Protein AF-A0A382TFW8-F1 (afdb_monomer)

Nearest PDB structures (foldseek):
  7cpv-assembly1_SK  TM=3.196E-01  e=4.091E+00  Mus musculus
  6okk-assembly1_O  TM=3.247E-01  e=6.127E+00  Plasmodium falciparum 3D7
  2vxz-assembly1_A  TM=3.677E-01  e=9.178E+00  Pyrobaculum spherical virus

Solvent-accessible surface area (backbone atoms only — not comparable to full-atom values): 4555 Å² total; per-residue (Å²): 133,77,84,75,79,83,72,87,44,63,54,60,40,44,55,86,80,39,71,63,40,67,73,53,44,62,66,59,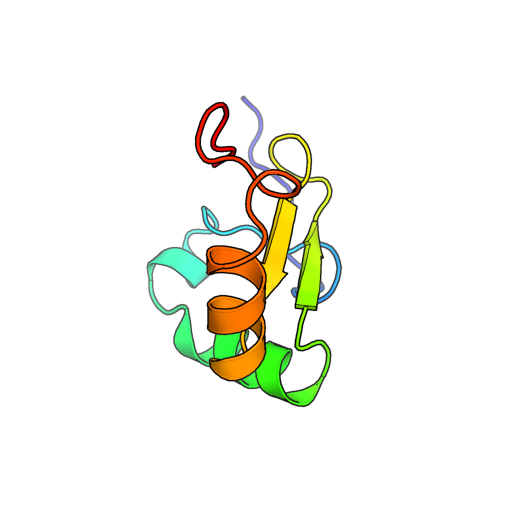51,54,49,26,50,74,79,33,40,65,19,41,20,69,58,80,83,46,52,74,50,59,61,40,71,68,56,44,55,52,53,77,63,36,68,77,84,58,52,84,88,70,77,84,115

Sequence (73 aa):
MGANPPVNDWSSDYDIFDEDYVRDPSPVWEELRTKCPIAHTERWGGSWMPTKYADLQAFARMVPALSSKNVLV

Structure (mmCIF, N/CA/C/O backbone):
data_AF-A0A382TFW8-F1
#
_entry.id   AF-A0A382TFW8-F1
#
loop_
_atom_site.group_PDB
_atom_site.id
_atom_site.type_symbol
_atom_site.label_atom_id
_atom_site.label_alt_id
_atom_site.label_comp_id
_atom_site.label_asym_id
_atom_site.label_entity_id
_atom_site.label_seq_id
_atom_site.pdbx_PDB_ins_code
_atom_site.Cartn_x
_atom_site.Cartn_y
_atom_site.Cartn_z
_atom_site.occupancy
_atom_site.B_iso_or_equiv
_atom_site.auth_seq_id
_atom_site.auth_comp_id
_atom_site.auth_asym_id
_atom_site.auth_atom_id
_atom_site.pdbx_PDB_model_num
ATOM 1 N N . MET A 1 1 ? 9.002 17.026 14.454 1.00 44.59 1 MET A N 1
ATOM 2 C CA . MET A 1 1 ? 8.202 16.179 13.550 1.00 44.59 1 MET A CA 1
ATOM 3 C C . MET A 1 1 ? 6.904 15.923 14.282 1.00 44.59 1 MET A C 1
ATOM 5 O O . MET A 1 1 ? 6.947 15.308 15.337 1.00 44.59 1 MET A O 1
ATOM 9 N N . GLY A 1 2 ? 5.828 16.596 13.868 1.00 53.03 2 GLY A N 1
ATOM 10 C CA . GLY A 1 2 ? 4.536 16.483 14.546 1.00 53.03 2 GLY A CA 1
ATOM 11 C C . GLY A 1 2 ? 3.962 15.092 14.316 1.00 53.03 2 GLY A C 1
ATOM 12 O O . GLY A 1 2 ? 4.188 14.526 13.251 1.00 53.03 2 GLY A O 1
ATOM 13 N N . ALA A 1 3 ? 3.273 14.542 15.314 1.00 65.44 3 ALA A N 1
ATOM 14 C CA . ALA A 1 3 ? 2.506 13.320 15.132 1.00 65.44 3 ALA A CA 1
ATOM 15 C C . ALA A 1 3 ? 1.552 13.527 13.949 1.00 65.44 3 ALA A C 1
ATOM 17 O O . ALA A 1 3 ? 0.809 14.516 13.930 1.00 65.44 3 ALA A O 1
ATOM 18 N N . ASN A 1 4 ? 1.613 12.648 12.948 1.00 69.00 4 ASN A N 1
ATOM 19 C CA . ASN A 1 4 ? 0.614 12.673 11.896 1.00 69.00 4 ASN A CA 1
ATOM 20 C C . ASN A 1 4 ? -0.772 12.459 12.527 1.00 69.00 4 ASN A C 1
ATOM 22 O O . ASN A 1 4 ? -0.887 11.725 13.514 1.00 69.00 4 ASN A O 1
ATOM 26 N N . PRO A 1 5 ? -1.828 13.091 11.991 1.00 82.00 5 PRO A N 1
ATOM 27 C CA . PRO A 1 5 ? -3.176 12.850 12.477 1.00 82.00 5 PRO A CA 1
ATOM 28 C C . PRO A 1 5 ? -3.549 11.365 12.310 1.00 82.00 5 PRO A C 1
ATOM 30 O O . PRO A 1 5 ? -3.058 10.726 11.368 1.00 82.00 5 PRO A O 1
ATOM 33 N N . PRO A 1 6 ? -4.425 10.826 13.179 1.00 89.12 6 PRO A N 1
ATOM 34 C CA . PRO A 1 6 ? -4.899 9.449 13.073 1.00 89.12 6 PRO A CA 1
ATOM 35 C C . PRO A 1 6 ? -5.456 9.138 11.683 1.00 89.12 6 PRO A C 1
ATOM 37 O O . PRO A 1 6 ? -6.092 9.997 11.059 1.00 89.12 6 PRO A O 1
ATOM 40 N N . VAL A 1 7 ? -5.240 7.912 11.210 1.00 93.06 7 VAL A N 1
ATOM 41 C CA . VAL A 1 7 ? -5.824 7.435 9.953 1.00 93.06 7 VAL A CA 1
ATOM 42 C C . VAL A 1 7 ? -7.319 7.188 10.159 1.00 93.06 7 VAL A C 1
ATOM 44 O O . VAL A 1 7 ? -7.714 6.335 10.948 1.00 93.06 7 VAL A O 1
ATOM 47 N N . ASN A 1 8 ? -8.160 7.938 9.444 1.00 91.25 8 ASN A N 1
ATOM 48 C CA . ASN A 1 8 ? -9.618 7.754 9.481 1.00 91.25 8 ASN A CA 1
ATOM 49 C C . ASN A 1 8 ? -10.138 6.899 8.316 1.00 91.25 8 ASN A C 1
ATOM 51 O O . ASN A 1 8 ? -11.167 6.243 8.452 1.00 91.25 8 ASN A O 1
ATOM 55 N N . ASP A 1 9 ? -9.440 6.918 7.178 1.00 94.38 9 ASP A N 1
ATOM 56 C CA . ASP A 1 9 ? -9.771 6.128 5.992 1.00 94.38 9 ASP A CA 1
ATOM 57 C C . ASP A 1 9 ? -8.492 5.552 5.376 1.00 94.38 9 ASP A C 1
ATOM 59 O O . ASP A 1 9 ? -7.707 6.246 4.725 1.00 94.38 9 ASP A O 1
ATOM 63 N N . TRP A 1 10 ? -8.302 4.249 5.567 1.00 95.12 10 TRP A N 1
ATOM 64 C CA . TRP A 1 10 ? -7.159 3.511 5.036 1.00 95.12 10 TRP A CA 1
ATOM 65 C C . TRP A 1 10 ? -7.137 3.452 3.503 1.00 95.12 10 TRP A C 1
ATOM 67 O O . TRP A 1 10 ? -6.091 3.191 2.915 1.00 95.12 10 TRP A O 1
ATOM 77 N N . SER A 1 11 ? -8.264 3.675 2.824 1.00 95.69 11 SER A N 1
ATOM 78 C CA . SER A 1 11 ? -8.334 3.584 1.361 1.00 95.69 11 SER A CA 1
ATOM 79 C C . SER A 1 11 ? -7.754 4.800 0.636 1.00 95.69 11 SER A C 1
ATOM 81 O O . SER A 1 11 ? -7.346 4.667 -0.523 1.00 95.69 11 SER A O 1
ATOM 83 N N . SER A 1 12 ? -7.682 5.949 1.315 1.00 94.81 12 SER A N 1
ATOM 84 C CA . SER A 1 12 ? -7.219 7.226 0.753 1.00 94.81 12 SER A CA 1
ATOM 85 C C . SER A 1 12 ? -6.112 7.923 1.551 1.00 94.81 12 SER A C 1
ATOM 87 O O . SER A 1 12 ? -5.562 8.913 1.074 1.00 94.81 12 SER A O 1
ATOM 89 N N . ASP A 1 13 ? -5.831 7.478 2.779 1.00 95.19 13 ASP A N 1
ATOM 90 C CA . ASP A 1 13 ? -4.853 8.113 3.672 1.00 95.19 13 ASP A CA 1
ATOM 91 C C . ASP A 1 13 ? -4.176 7.090 4.601 1.00 95.19 13 ASP A C 1
ATOM 93 O O . ASP A 1 13 ? -3.969 7.347 5.786 1.00 95.19 13 ASP A O 1
ATOM 97 N N . TYR A 1 14 ? -3.857 5.891 4.094 1.00 94.75 14 TYR A N 1
ATOM 98 C CA . TYR A 1 14 ? -3.149 4.894 4.903 1.00 94.75 14 TYR A CA 1
ATOM 99 C C . TYR A 1 14 ? -1.797 5.417 5.402 1.00 94.75 14 TYR A C 1
ATOM 101 O O . TYR A 1 14 ? -1.120 6.206 4.733 1.00 94.75 14 TYR A O 1
ATOM 109 N N . ASP A 1 15 ? -1.371 4.900 6.554 1.00 94.88 15 ASP A N 1
ATOM 110 C CA . ASP A 1 15 ? -0.058 5.161 7.133 1.00 94.88 15 ASP A CA 1
ATOM 111 C C . AS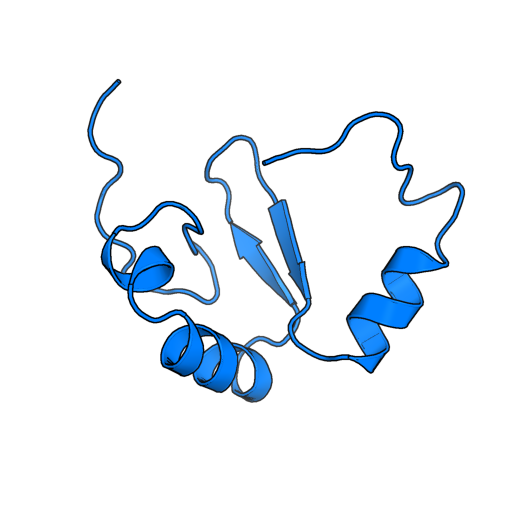P A 1 15 ? 0.559 3.849 7.630 1.00 94.88 15 ASP A C 1
ATOM 113 O O . ASP A 1 15 ? 0.091 3.250 8.596 1.00 94.88 15 ASP A O 1
ATOM 117 N N . ILE A 1 16 ? 1.612 3.378 6.956 1.00 92.88 16 ILE A N 1
ATOM 118 C CA . ILE A 1 16 ? 2.285 2.118 7.315 1.00 92.88 16 ILE A CA 1
ATOM 119 C C . ILE A 1 16 ? 3.137 2.233 8.588 1.00 92.88 16 ILE A C 1
ATOM 121 O O . ILE A 1 16 ? 3.647 1.223 9.074 1.00 92.88 16 ILE A O 1
ATOM 125 N N . PHE A 1 17 ? 3.305 3.450 9.113 1.00 93.12 17 PHE A N 1
ATOM 126 C CA . PHE A 1 17 ? 4.011 3.723 10.364 1.00 93.12 17 PHE A CA 1
ATOM 127 C C . PHE A 1 17 ? 3.067 3.990 11.539 1.00 93.12 17 PHE A C 1
ATOM 129 O O . PHE A 1 17 ? 3.546 4.221 12.649 1.00 93.12 17 PHE A O 1
ATOM 136 N N . ASP A 1 18 ? 1.751 3.968 11.317 1.00 93.12 18 ASP A N 1
ATOM 137 C CA . ASP A 1 18 ? 0.766 4.042 12.393 1.00 93.12 18 ASP A CA 1
ATOM 138 C C . ASP A 1 18 ? 0.972 2.880 13.381 1.00 93.12 18 ASP A C 1
ATOM 140 O O . ASP A 1 18 ? 1.164 1.728 12.979 1.00 93.12 18 ASP A O 1
ATOM 144 N N . GLU A 1 19 ? 0.965 3.174 14.684 1.00 93.12 19 GLU A N 1
ATOM 145 C CA . GLU A 1 19 ? 1.255 2.181 15.726 1.00 93.12 19 GLU A CA 1
ATOM 146 C C . GLU A 1 19 ? 0.270 1.004 15.712 1.00 93.12 19 GLU A C 1
ATOM 148 O O .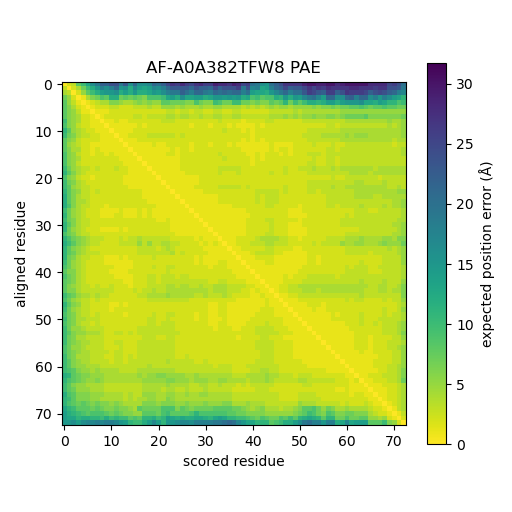 GLU A 1 19 ? 0.652 -0.125 16.039 1.00 93.12 19 GLU A O 1
ATOM 153 N N . ASP A 1 20 ? -0.981 1.239 15.313 1.00 92.19 20 ASP A N 1
ATOM 154 C CA . ASP A 1 20 ? -1.997 0.197 15.221 1.00 92.19 20 ASP A CA 1
ATOM 155 C C . ASP A 1 20 ? -1.763 -0.682 13.989 1.00 92.19 20 ASP A C 1
ATOM 157 O O . ASP A 1 20 ? -1.862 -1.906 14.096 1.00 92.19 20 ASP A O 1
ATOM 161 N N . TYR A 1 21 ? -1.355 -0.088 12.862 1.00 94.81 21 TYR A N 1
ATOM 162 C CA . TYR A 1 21 ? -0.965 -0.837 11.663 1.00 94.81 21 TYR A CA 1
ATOM 163 C C . TYR A 1 21 ? 0.280 -1.693 11.896 1.00 94.81 21 TYR A C 1
ATOM 165 O O . TYR A 1 21 ? 0.316 -2.860 11.505 1.00 94.81 21 TYR A O 1
ATOM 173 N N . VAL A 1 22 ? 1.299 -1.140 12.559 1.00 95.50 22 VAL A N 1
ATOM 174 C CA . VAL A 1 22 ? 2.527 -1.874 12.899 1.00 95.50 22 VAL A CA 1
ATOM 175 C C . VAL A 1 22 ? 2.222 -3.041 13.840 1.00 95.50 22 VAL A C 1
ATOM 177 O O . VAL A 1 22 ? 2.839 -4.103 13.727 1.00 95.50 22 VAL A O 1
ATOM 180 N N . ARG A 1 23 ? 1.269 -2.863 14.763 1.00 97.25 23 ARG A N 1
ATOM 181 C CA . ARG A 1 23 ? 0.865 -3.894 15.723 1.00 97.25 23 ARG A CA 1
ATOM 182 C C . ARG A 1 23 ? 0.051 -5.016 15.079 1.00 97.25 23 ARG A C 1
ATOM 184 O O . ARG A 1 23 ? 0.315 -6.179 15.377 1.00 97.25 23 ARG A O 1
ATOM 191 N N . ASP A 1 24 ? -0.929 -4.685 14.243 1.00 97.19 24 ASP A N 1
ATOM 192 C CA . ASP A 1 24 ? -1.718 -5.661 13.488 1.00 97.19 24 ASP A CA 1
ATOM 193 C C . ASP A 1 24 ? -2.209 -5.073 12.151 1.00 97.19 24 ASP A C 1
ATOM 195 O O . ASP A 1 24 ? -3.240 -4.399 12.103 1.00 97.19 24 ASP A O 1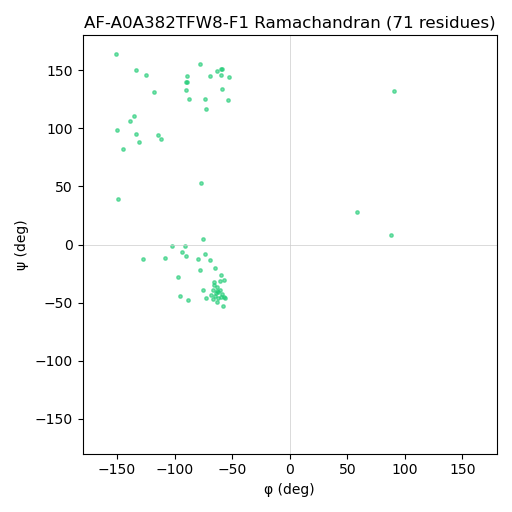
ATOM 199 N N . PRO A 1 25 ? -1.518 -5.360 11.034 1.00 96.44 25 PRO A N 1
ATOM 200 C CA . PRO A 1 25 ? -1.920 -4.859 9.725 1.00 96.44 25 PRO A CA 1
ATOM 201 C C . PRO A 1 25 ? -3.072 -5.669 9.109 1.00 96.44 25 PRO A C 1
ATOM 203 O O . PRO A 1 25 ? -3.652 -5.252 8.105 1.00 96.44 25 PRO A O 1
ATOM 206 N N . SER A 1 26 ? -3.413 -6.841 9.657 1.00 97.19 26 SER A N 1
ATOM 207 C CA . SER A 1 26 ? -4.335 -7.794 9.018 1.00 97.19 26 SER A CA 1
ATOM 208 C C . SER A 1 26 ? -5.713 -7.193 8.701 1.00 97.19 26 SER A C 1
ATOM 210 O O . SER A 1 26 ? -6.162 -7.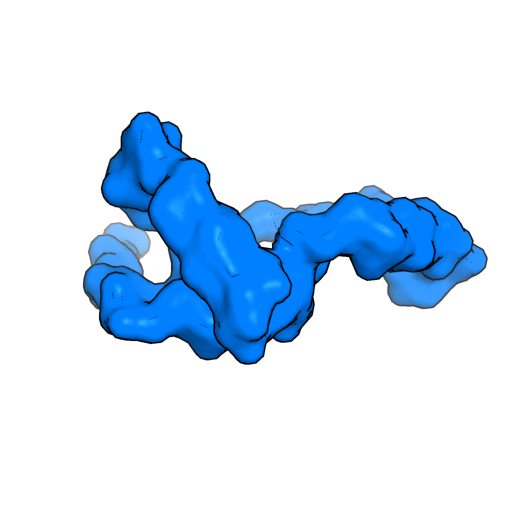367 7.561 1.00 97.19 26 SER A O 1
ATOM 212 N N . PRO A 1 27 ? -6.360 -6.444 9.622 1.00 96.31 27 PRO A N 1
ATOM 213 C CA . PRO A 1 27 ? -7.661 -5.827 9.362 1.00 96.31 27 PRO A CA 1
ATOM 214 C C . PRO A 1 27 ? -7.611 -4.807 8.220 1.00 96.31 27 PRO A C 1
ATOM 216 O O . PRO A 1 27 ? -8.480 -4.808 7.349 1.00 96.31 27 PRO A O 1
ATOM 219 N N . VAL A 1 28 ? -6.552 -3.992 8.168 1.00 96.56 28 VAL A N 1
ATOM 220 C CA . VAL A 1 28 ? -6.339 -3.001 7.101 1.00 96.56 28 VAL A CA 1
ATOM 221 C C . VAL A 1 28 ? -6.194 -3.697 5.748 1.00 96.56 28 VAL A C 1
ATOM 223 O O . VAL A 1 28 ? -6.841 -3.329 4.768 1.00 96.56 28 VAL A O 1
ATOM 226 N N . TRP A 1 29 ? -5.392 -4.761 5.680 1.00 96.88 29 TRP A N 1
ATOM 227 C CA . TRP A 1 29 ? -5.213 -5.525 4.443 1.00 96.88 29 TRP A CA 1
ATOM 228 C C . TRP A 1 29 ? -6.486 -6.254 3.994 1.00 96.88 29 TRP A C 1
ATOM 230 O O . TRP A 1 29 ? -6.712 -6.414 2.792 1.00 96.88 29 TRP A O 1
ATOM 240 N N . GLU A 1 30 ? -7.309 -6.747 4.918 1.00 96.62 30 GLU A N 1
ATOM 241 C CA . GLU A 1 30 ? -8.606 -7.359 4.601 1.00 96.62 30 GLU A CA 1
ATOM 242 C C . GLU A 1 30 ? -9.601 -6.336 4.037 1.00 96.62 30 GLU A C 1
ATOM 244 O O . GLU A 1 30 ? -10.209 -6.577 2.984 1.00 96.62 30 GLU A O 1
ATOM 249 N N . GLU A 1 31 ? -9.707 -5.171 4.679 1.00 95.62 31 GLU A N 1
ATOM 250 C CA . GLU A 1 31 ? -10.547 -4.071 4.214 1.00 95.62 31 GLU A CA 1
ATOM 251 C C . GLU A 1 31 ? -10.152 -3.631 2.801 1.00 95.62 31 GLU A C 1
ATOM 253 O O . GLU A 1 31 ? -10.995 -3.593 1.897 1.00 95.62 31 GLU A O 1
ATOM 258 N N . LEU A 1 32 ? -8.870 -3.335 2.588 1.00 97.38 32 LEU A N 1
ATOM 259 C CA . LEU A 1 32 ? -8.395 -2.781 1.325 1.00 97.38 32 LEU A CA 1
ATOM 260 C C . LEU A 1 32 ? -8.517 -3.777 0.176 1.00 97.38 32 LEU A C 1
ATOM 262 O O . LEU A 1 32 ? -8.989 -3.408 -0.897 1.00 97.38 32 LEU A O 1
ATOM 266 N N . ARG A 1 33 ? -8.235 -5.067 0.396 1.00 96.81 33 ARG A N 1
ATOM 267 C CA . ARG A 1 33 ? -8.452 -6.094 -0.641 1.00 96.81 33 ARG A CA 1
ATOM 268 C C . ARG A 1 33 ? -9.894 -6.145 -1.140 1.00 96.81 33 ARG A C 1
ATOM 270 O O . ARG A 1 33 ? -10.115 -6.497 -2.304 1.00 96.81 33 ARG A O 1
ATOM 277 N N . THR A 1 34 ? -10.842 -5.801 -0.272 1.00 94.75 34 THR A N 1
ATOM 278 C CA . THR A 1 34 ? -12.276 -5.823 -0.561 1.00 94.75 34 THR A CA 1
ATOM 279 C C . THR A 1 34 ? -12.762 -4.503 -1.160 1.00 94.75 34 THR A C 1
ATOM 281 O O . THR A 1 34 ? -13.464 -4.522 -2.169 1.00 94.75 34 THR A O 1
ATOM 284 N N . LYS A 1 35 ? -12.392 -3.360 -0.568 1.00 95.56 35 LYS A N 1
ATOM 285 C CA . LYS A 1 35 ? -12.928 -2.037 -0.935 1.00 95.56 35 LYS A CA 1
ATOM 286 C C . LYS A 1 35 ? -12.063 -1.269 -1.936 1.00 95.56 35 LYS A C 1
ATOM 288 O O . LYS A 1 35 ? -12.599 -0.687 -2.873 1.00 95.56 35 LYS A O 1
ATOM 293 N N . CYS A 1 36 ? -10.747 -1.251 -1.736 1.00 97.00 36 CYS A N 1
ATOM 294 C CA . CYS A 1 36 ? -9.801 -0.440 -2.505 1.00 97.00 36 CYS A CA 1
ATOM 295 C C . CYS A 1 36 ? -8.477 -1.206 -2.676 1.00 97.00 36 CYS A C 1
ATOM 297 O O . CYS A 1 36 ? -7.539 -1.029 -1.895 1.00 97.00 36 CYS A O 1
ATOM 299 N N . PRO A 1 37 ? -8.391 -2.118 -3.662 1.00 96.62 37 PRO A N 1
ATOM 300 C CA . PRO A 1 37 ? -7.273 -3.053 -3.760 1.00 96.62 37 PRO A CA 1
ATOM 301 C C . PRO A 1 37 ? -5.942 -2.393 -4.134 1.00 96.62 37 PRO A C 1
ATOM 303 O O . PRO A 1 37 ? -4.904 -3.035 -3.989 1.00 96.62 37 PRO A O 1
ATOM 306 N N . ILE A 1 38 ? -5.968 -1.141 -4.594 1.00 97.19 38 ILE A N 1
ATOM 307 C CA . ILE A 1 38 ? -4.792 -0.302 -4.822 1.00 97.19 38 ILE A CA 1
ATOM 308 C C . ILE A 1 38 ? -5.074 1.051 -4.161 1.00 97.19 38 ILE A C 1
ATOM 310 O O . ILE A 1 38 ? -5.643 1.943 -4.788 1.00 97.19 38 ILE A O 1
ATOM 314 N N . ALA A 1 39 ? -4.732 1.167 -2.880 1.00 97.12 39 ALA A N 1
ATOM 315 C CA . ALA A 1 39 ? -4.925 2.393 -2.110 1.00 97.12 39 ALA A CA 1
ATOM 316 C C . ALA A 1 39 ? -3.839 3.427 -2.442 1.00 97.12 39 ALA A C 1
ATOM 318 O O . ALA A 1 39 ? -2.733 3.056 -2.844 1.00 97.12 39 ALA A O 1
ATOM 319 N N . HIS A 1 40 ? -4.140 4.708 -2.235 1.00 95.31 40 HIS A N 1
ATOM 320 C CA . HIS A 1 40 ? -3.189 5.814 -2.367 1.00 95.31 40 HIS A CA 1
ATOM 321 C C . HIS A 1 40 ? -3.156 6.618 -1.070 1.00 95.31 40 HIS A C 1
ATOM 323 O O . HIS A 1 40 ? -4.189 6.762 -0.425 1.00 95.31 40 HIS A O 1
ATOM 329 N N . THR A 1 41 ? -1.991 7.145 -0.709 1.00 94.81 41 THR A N 1
ATOM 330 C CA . THR A 1 41 ? -1.818 8.100 0.392 1.00 94.81 41 THR A CA 1
ATOM 331 C C . THR A 1 41 ? -0.931 9.241 -0.084 1.00 94.81 41 THR A C 1
ATOM 333 O O . THR A 1 41 ? -0.059 9.018 -0.919 1.00 94.81 41 THR A O 1
ATOM 336 N N . GLU A 1 42 ? -1.123 10.442 0.460 1.00 93.56 42 GLU A N 1
ATOM 337 C CA . GLU A 1 42 ? -0.217 11.590 0.264 1.00 93.56 42 GLU A CA 1
ATOM 338 C C . GLU A 1 42 ? 0.840 11.688 1.381 1.00 93.56 42 GLU A C 1
ATOM 340 O O . GLU A 1 42 ? 1.758 12.514 1.333 1.00 93.56 42 GLU A O 1
ATOM 345 N N . ARG A 1 43 ? 0.738 10.841 2.415 1.00 92.06 43 ARG A N 1
ATOM 346 C CA . ARG A 1 43 ? 1.716 10.787 3.505 1.00 92.06 43 ARG A CA 1
ATOM 347 C C . ARG A 1 43 ? 3.081 10.371 2.975 1.00 92.06 43 ARG A C 1
ATOM 349 O O . ARG A 1 43 ? 3.191 9.632 2.000 1.00 92.06 43 ARG A O 1
ATOM 356 N N . TRP A 1 44 ? 4.128 10.865 3.635 1.00 89.81 44 TRP A N 1
ATOM 357 C CA . TRP A 1 44 ? 5.515 10.466 3.362 1.00 89.81 44 TRP A CA 1
ATOM 358 C C . TRP A 1 44 ? 5.979 10.715 1.914 1.00 89.81 44 TRP A C 1
ATOM 360 O O . TRP A 1 44 ? 6.876 10.052 1.409 1.00 89.81 44 TRP A O 1
ATOM 370 N N . GLY A 1 45 ? 5.399 11.717 1.244 1.00 89.31 45 GLY A N 1
ATOM 371 C CA . GLY A 1 45 ? 5.733 12.046 -0.148 1.00 89.31 45 GLY A CA 1
ATOM 372 C C . GLY A 1 45 ? 4.923 11.269 -1.188 1.00 89.31 45 GLY A C 1
ATOM 373 O O . GLY A 1 45 ? 5.205 11.392 -2.378 1.00 89.31 45 GLY A O 1
ATOM 374 N N . GLY A 1 46 ? 3.912 10.527 -0.741 1.00 91.69 46 GLY A N 1
ATOM 375 C CA . GLY A 1 46 ? 2.934 9.861 -1.581 1.00 91.69 46 GLY A CA 1
ATOM 376 C C . GLY A 1 46 ? 3.341 8.442 -1.966 1.00 91.69 46 GLY A C 1
ATOM 377 O O . GLY A 1 46 ? 4.463 8.193 -2.410 1.00 91.69 46 GLY A O 1
ATOM 378 N N . SER A 1 47 ? 2.427 7.486 -1.810 1.00 93.81 47 SER A N 1
ATOM 379 C CA . SER A 1 47 ? 2.665 6.101 -2.229 1.00 93.81 47 SER A CA 1
ATOM 380 C C . SER A 1 47 ? 1.381 5.371 -2.616 1.00 93.81 47 SER A C 1
ATOM 382 O O . SER A 1 47 ? 0.272 5.810 -2.312 1.00 93.81 47 SER A O 1
ATOM 384 N N . TRP A 1 48 ? 1.557 4.242 -3.309 1.00 94.56 48 TRP A N 1
ATOM 385 C CA . TRP A 1 48 ? 0.481 3.343 -3.718 1.00 94.56 48 TRP A CA 1
ATOM 386 C C . TRP A 1 48 ? 0.660 1.970 -3.071 1.00 94.56 48 TRP A C 1
ATOM 388 O O . TRP A 1 48 ? 1.738 1.379 -3.174 1.00 94.56 48 TRP A O 1
ATOM 398 N N . MET A 1 49 ? -0.407 1.429 -2.477 1.00 95.50 49 MET A N 1
ATOM 399 C CA . MET A 1 49 ? -0.403 0.116 -1.830 1.00 95.50 49 MET A CA 1
ATOM 400 C C . MET A 1 49 ? -1.318 -0.876 -2.566 1.00 95.50 49 MET A C 1
ATOM 402 O O . MET A 1 49 ? -2.520 -0.941 -2.288 1.00 95.50 49 MET A O 1
ATOM 406 N N . PRO A 1 50 ? -0.774 -1.681 -3.499 1.00 96.62 50 PRO A N 1
ATOM 407 C CA . PRO A 1 50 ? -1.488 -2.817 -4.068 1.00 96.62 50 PRO A CA 1
ATOM 408 C C . PRO A 1 50 ? -1.572 -3.964 -3.050 1.00 96.62 50 PRO A C 1
ATOM 410 O O . PRO A 1 50 ? -0.562 -4.450 -2.544 1.00 96.62 50 PRO A O 1
ATOM 413 N N . THR A 1 51 ? -2.786 -4.432 -2.768 1.00 97.00 51 THR A N 1
ATOM 414 C CA . THR A 1 51 ? -3.053 -5.440 -1.722 1.00 97.00 51 THR A CA 1
ATOM 415 C C . THR A 1 51 ? -3.423 -6.817 -2.276 1.00 97.00 51 THR A C 1
ATOM 417 O O . THR A 1 51 ? -3.430 -7.813 -1.545 1.00 97.00 51 THR A O 1
ATOM 420 N N . LYS A 1 52 ? -3.696 -6.919 -3.584 1.00 97.31 52 LYS A N 1
ATOM 421 C CA . LYS A 1 52 ? -3.889 -8.197 -4.279 1.00 97.31 52 LYS A CA 1
ATOM 422 C C . LYS A 1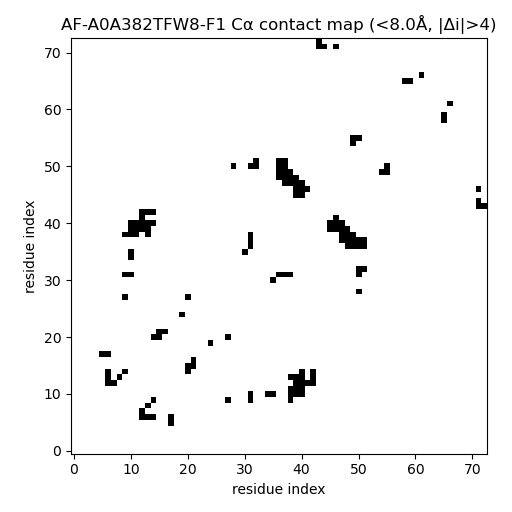 52 ? -2.565 -8.718 -4.826 1.00 97.31 52 LYS A C 1
ATOM 424 O O . LYS A 1 52 ? -1.770 -7.989 -5.412 1.00 97.31 52 LYS A O 1
ATOM 429 N N . TYR A 1 53 ? -2.372 -10.028 -4.704 1.00 96.00 53 TYR A N 1
ATOM 430 C CA . TYR A 1 53 ? -1.145 -10.692 -5.141 1.00 96.00 53 TYR A CA 1
ATOM 431 C C . TYR A 1 53 ? -0.868 -10.538 -6.646 1.00 96.00 53 TYR A C 1
ATOM 433 O O . TYR A 1 53 ? 0.276 -10.340 -7.049 1.00 96.00 53 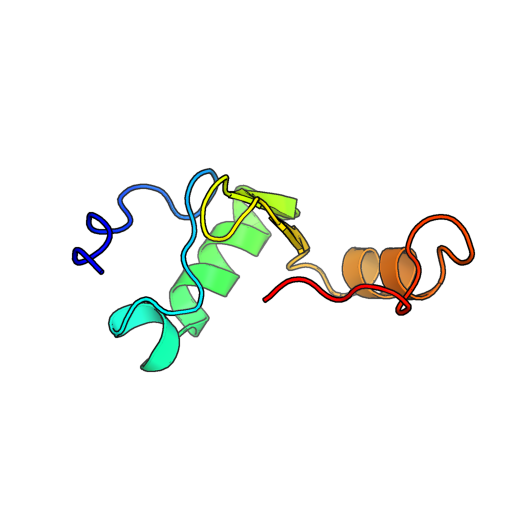TYR A O 1
ATOM 441 N N . ALA A 1 54 ? -1.913 -10.602 -7.476 1.00 97.00 54 ALA A N 1
ATOM 442 C CA . ALA A 1 54 ? -1.782 -10.433 -8.922 1.00 97.00 54 ALA A CA 1
ATOM 443 C C . ALA A 1 54 ? -1.288 -9.024 -9.298 1.00 97.00 54 ALA A C 1
ATOM 445 O O . ALA A 1 54 ? -0.395 -8.897 -10.135 1.00 97.00 54 ALA A O 1
ATOM 446 N N . ASP A 1 55 ? -1.807 -7.991 -8.630 1.00 97.19 55 ASP A N 1
ATOM 447 C CA . ASP A 1 55 ? -1.426 -6.597 -8.873 1.00 97.19 55 ASP A CA 1
ATOM 448 C C . ASP A 1 55 ? 0.020 -6.343 -8.424 1.00 97.19 55 ASP A C 1
ATOM 450 O O . ASP A 1 55 ? 0.817 -5.789 -9.181 1.00 97.19 55 ASP A O 1
ATOM 454 N N . LEU A 1 56 ? 0.406 -6.861 -7.252 1.00 95.19 56 LEU A N 1
ATOM 455 C CA . LEU A 1 56 ? 1.795 -6.837 -6.777 1.00 95.19 56 LEU A CA 1
ATOM 456 C C . LEU A 1 56 ? 2.761 -7.490 -7.776 1.00 95.19 56 LEU A C 1
ATOM 458 O O . LEU A 1 56 ? 3.806 -6.921 -8.096 1.00 95.19 56 LEU A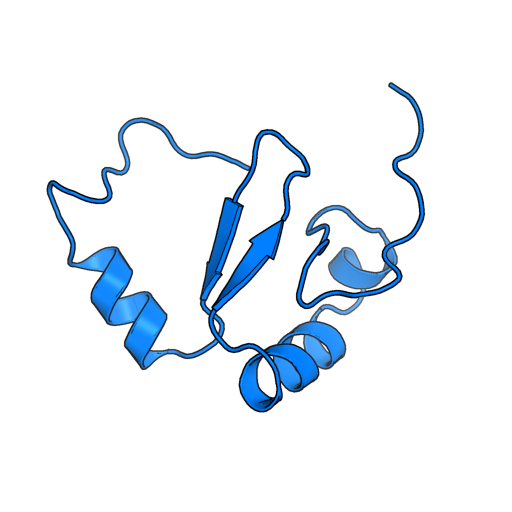 O 1
ATOM 462 N N . GLN A 1 57 ? 2.415 -8.670 -8.305 1.00 97.69 57 GLN A N 1
ATOM 463 C CA . GLN A 1 57 ? 3.235 -9.333 -9.320 1.00 97.69 57 GLN A CA 1
ATOM 464 C C . GLN A 1 57 ? 3.341 -8.526 -10.617 1.00 97.69 57 GLN A C 1
ATOM 466 O O . GLN A 1 57 ? 4.413 -8.510 -11.225 1.00 97.69 57 GLN A O 1
ATOM 471 N N . ALA A 1 58 ? 2.251 -7.898 -11.064 1.00 97.38 58 ALA A N 1
ATOM 472 C CA . ALA A 1 58 ? 2.265 -7.061 -12.256 1.00 97.38 58 ALA A CA 1
ATOM 473 C C . ALA A 1 58 ? 3.202 -5.862 -12.056 1.00 97.38 58 ALA A C 1
ATOM 475 O O . ALA A 1 58 ? 4.106 -5.662 -12.866 1.00 97.38 58 ALA A O 1
ATOM 476 N N . PHE A 1 59 ? 3.069 -5.148 -10.934 1.00 95.75 59 PHE A N 1
ATOM 477 C CA . PHE A 1 59 ? 3.884 -3.977 -10.598 1.00 95.75 59 PHE A CA 1
ATOM 478 C C . PHE A 1 59 ? 5.372 -4.326 -10.523 1.00 95.75 59 PHE A C 1
ATOM 480 O O . PHE A 1 59 ? 6.199 -3.644 -11.125 1.00 95.75 59 PHE A O 1
ATOM 487 N N . ALA A 1 60 ? 5.719 -5.438 -9.869 1.00 95.06 60 ALA A N 1
ATOM 488 C CA . ALA A 1 60 ? 7.104 -5.894 -9.761 1.00 95.06 60 ALA A CA 1
ATOM 489 C C . ALA A 1 60 ? 7.765 -6.178 -11.126 1.00 95.06 60 ALA A C 1
ATOM 491 O O . ALA A 1 60 ? 8.985 -6.095 -11.256 1.00 95.06 60 ALA A O 1
ATOM 492 N N . ARG A 1 61 ? 6.974 -6.515 -12.154 1.00 96.81 61 ARG A N 1
ATOM 493 C CA . ARG A 1 61 ? 7.458 -6.786 -13.518 1.00 96.81 61 ARG A CA 1
ATOM 494 C C . ARG A 1 61 ? 7.498 -5.539 -14.405 1.00 96.81 61 ARG A C 1
ATOM 496 O O . ARG A 1 61 ? 8.055 -5.615 -15.498 1.00 96.81 61 ARG A O 1
ATOM 503 N N . MET A 1 62 ? 6.935 -4.408 -13.974 1.00 95.94 62 MET A N 1
ATOM 504 C CA . MET A 1 62 ? 6.822 -3.172 -14.764 1.00 95.94 62 MET A CA 1
ATOM 505 C C . MET A 1 62 ? 8.139 -2.390 -14.837 1.00 95.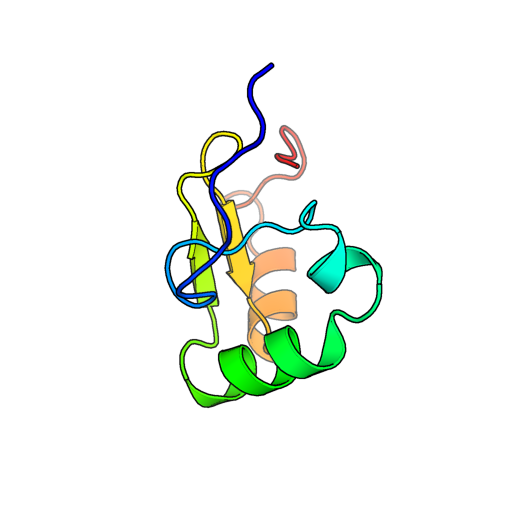94 62 MET A C 1
ATOM 507 O O . MET A 1 62 ? 8.187 -1.193 -14.584 1.00 95.94 62 MET A O 1
ATOM 511 N N . VAL A 1 63 ? 9.227 -3.037 -15.236 1.00 95.19 63 VAL A N 1
ATOM 512 C CA . VAL A 1 63 ? 10.504 -2.371 -15.507 1.00 95.19 63 VAL A CA 1
ATOM 513 C C . VAL A 1 63 ? 10.535 -1.958 -16.989 1.00 95.19 63 VAL A C 1
ATOM 515 O O . VAL A 1 63 ? 10.190 -2.775 -17.842 1.00 95.19 63 VAL A O 1
ATOM 518 N N . PRO A 1 64 ? 10.932 -0.718 -17.342 1.00 94.06 64 PRO A N 1
ATOM 519 C CA . PRO A 1 64 ? 11.544 0.303 -16.485 1.00 94.06 64 PRO A CA 1
ATOM 520 C C . PRO A 1 64 ? 10.568 1.281 -15.808 1.00 94.06 64 PRO A C 1
ATOM 522 O O . PRO A 1 64 ? 11.036 2.158 -15.088 1.00 94.06 64 PRO A O 1
ATOM 525 N N . ALA A 1 65 ? 9.257 1.166 -16.041 1.00 94.69 65 ALA A N 1
ATOM 526 C CA . ALA A 1 65 ? 8.259 2.141 -15.588 1.00 94.69 65 ALA A CA 1
ATOM 527 C C . ALA A 1 65 ? 8.231 2.336 -14.057 1.00 94.69 65 ALA A C 1
ATOM 529 O O . ALA A 1 65 ? 8.176 3.466 -13.585 1.00 94.69 65 ALA A O 1
ATOM 530 N N . LEU A 1 66 ? 8.320 1.247 -13.293 1.00 93.75 66 LEU A N 1
ATOM 531 C CA . LEU A 1 66 ? 8.435 1.216 -11.837 1.00 93.75 66 LEU A CA 1
ATOM 532 C C . LEU A 1 66 ? 9.831 0.701 -11.474 1.00 93.75 66 LEU A C 1
ATOM 534 O O . LEU A 1 66 ? 10.088 -0.499 -11.394 1.00 93.75 66 LEU A O 1
ATOM 538 N N . SER A 1 67 ? 10.774 1.631 -11.333 1.00 93.25 67 SER A N 1
ATOM 539 C CA . SER A 1 67 ? 12.177 1.318 -11.070 1.00 93.25 67 SER A CA 1
ATOM 540 C C . SER A 1 67 ? 12.473 1.231 -9.575 1.00 93.25 67 SER A C 1
ATOM 542 O O . SER A 1 67 ? 12.084 2.106 -8.813 1.00 93.25 67 SER A O 1
ATOM 544 N N . SER A 1 68 ? 13.299 0.266 -9.167 1.00 92.75 68 SER A N 1
ATOM 545 C CA . SER A 1 68 ? 13.827 0.183 -7.795 1.00 92.75 68 SER A CA 1
ATOM 546 C C . SER A 1 68 ? 14.934 1.202 -7.479 1.00 92.75 68 SER A C 1
ATOM 548 O O . SER A 1 68 ? 15.534 1.130 -6.413 1.00 92.75 68 SER A O 1
ATOM 550 N N . LYS A 1 69 ? 15.258 2.128 -8.396 1.00 93.56 69 LYS A N 1
ATOM 551 C CA . LYS A 1 69 ? 16.336 3.117 -8.199 1.00 93.56 69 LYS A CA 1
ATOM 552 C C . LYS A 1 69 ? 16.044 4.116 -7.079 1.00 93.56 69 LYS A C 1
ATOM 554 O O . LYS A 1 69 ? 16.983 4.560 -6.436 1.00 93.56 69 LYS A O 1
ATOM 559 N N . ASN A 1 70 ? 14.773 4.456 -6.872 1.00 86.56 70 ASN A N 1
ATOM 560 C CA . ASN A 1 70 ? 14.317 5.369 -5.828 1.00 86.56 70 ASN A CA 1
ATOM 561 C C . ASN A 1 70 ? 13.109 4.739 -5.135 1.00 86.56 70 ASN A C 1
ATOM 563 O O . ASN A 1 70 ? 11.989 4.838 -5.629 1.00 86.56 70 ASN A O 1
ATOM 567 N N . VAL A 1 71 ? 13.356 4.054 -4.022 1.00 80.44 71 VAL A N 1
ATOM 568 C CA . VAL A 1 71 ? 12.301 3.458 -3.199 1.00 80.44 71 VAL A CA 1
ATOM 569 C C . VAL A 1 71 ? 11.818 4.510 -2.201 1.00 80.44 71 VAL A C 1
ATOM 571 O O . VAL A 1 71 ? 12.635 5.089 -1.487 1.00 80.44 71 VAL A O 1
ATOM 574 N N . LEU A 1 72 ? 10.510 4.767 -2.185 1.00 71.94 72 LEU A N 1
ATOM 575 C CA . LEU A 1 72 ? 9.839 5.576 -1.164 1.00 71.94 72 LEU A CA 1
ATOM 576 C C . LEU A 1 72 ? 9.399 4.659 -0.011 1.00 71.94 72 LEU A C 1
ATOM 578 O O . LEU A 1 72 ? 9.064 3.498 -0.262 1.00 71.94 72 LEU A O 1
ATOM 582 N N . VAL A 1 73 ? 9.441 5.170 1.223 1.00 60.84 73 VAL A N 1
ATOM 583 C CA . VAL A 1 73 ? 9.003 4.475 2.448 1.00 60.84 73 VAL A CA 1
ATOM 584 C C . VAL A 1 73 ? 7.888 5.278 3.089 1.00 60.84 73 VAL A C 1
ATOM 586 O O . VAL A 1 73 ? 8.121 6.487 3.305 1.00 60.84 73 VAL A O 1
#

Organism: NCBI:txid408172

Foldseek 3Di:
DDDDPDDPDCQEANDCPPPVCVVPVPVSLVVCVPPPQWGWHPPQPIDIDHSDPVVVVVLVPPPPVNPPPDDGD

Radius of gyration: 13.03 Å; Cα contacts (8 Å, |Δi|>4): 74; chains: 1; bounding box: 29×27×32 Å

pLDDT: mean 91.67, std 10.11, range [44.59, 97.69]

Secondary structure (DSSP, 8-state):
-PPPPPPS-HHHH--TT-HHHHH--HHHHHHHHHH-SEEEE-GGG-EEEE-SHHHHHHHHH-TTTS-TTS---

Mean predicted aligned error: 3.95 Å